Protein AF-A0A1C6JBN1-F1 (afdb_monomer)

pLDDT: mean 79.36, std 7.68, range [45.62, 91.12]

Secondary structure (DSSP, 8-state):
-HHHHHHHHHHHHHHHHHHHHHHHHHHHHHHHHHHHH-HHHHHHHHHHHHHHHHHHHHHHHHHHS-EEE-TTS-EEEPPHHHHHHHHHHHHHHHHHHHHHHHHHHHHHHHHHHHH--HHHHHHHHHHHHHHHHHHHHHHHH--S-HHHHHHHHHHHHHHHHHHHHHHHHH-

Foldseek 3Di:
DVVVVVVVVVVVVVVVVVVVVVVLVVLVVVLVVLCVPPPQNVVLVVVVVVVVVVVVVVLVVCLVWPFDQPP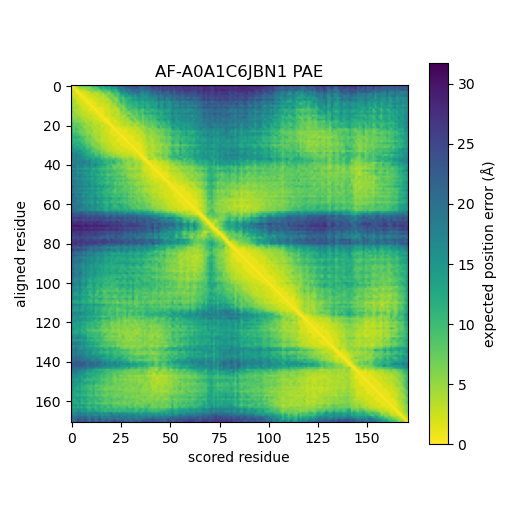VRDTHGDDPVVSVVVNVVSVVVVVVCVVVVVVVVVVVVVLLVVLPDPVLSVVLSVLSVCCSVCVVVVVVVDVDRSVVVSVVVSVVVSVVVSVVVVVVVVD

Structure (mmCIF, N/CA/C/O backbone):
data_AF-A0A1C6JBN1-F1
#
_entry.id   AF-A0A1C6JBN1-F1
#
loop_
_atom_site.group_PDB
_atom_site.id
_atom_site.type_symbol
_atom_site.label_atom_id
_atom_site.label_alt_id
_atom_site.label_comp_id
_atom_site.label_asym_id
_atom_site.label_entity_id
_atom_site.label_seq_id
_atom_site.pdbx_PDB_ins_code
_atom_site.Cartn_x
_atom_site.Cartn_y
_atom_site.Cartn_z
_atom_site.occupancy
_atom_site.B_iso_or_equiv
_atom_site.auth_seq_id
_atom_site.auth_comp_id
_atom_site.auth_asym_id
_atom_site.auth_atom_id
_atom_site.pdbx_PDB_model_num
ATOM 1 N N . MET A 1 1 ? -14.746 -12.380 49.592 1.00 61.66 1 MET A N 1
ATOM 2 C CA . MET A 1 1 ? -15.867 -11.915 48.734 1.00 61.66 1 MET A CA 1
ATOM 3 C C . MET A 1 1 ? -15.424 -10.971 47.615 1.00 61.66 1 MET A C 1
ATOM 5 O O . MET A 1 1 ? -15.837 -11.214 46.490 1.00 61.66 1 MET A O 1
ATOM 9 N N . LYS A 1 2 ? -14.566 -9.966 47.872 1.00 66.56 2 LYS A N 1
ATOM 10 C CA . LYS A 1 2 ? -14.036 -9.052 46.830 1.00 66.56 2 LYS A CA 1
ATOM 11 C C . LYS A 1 2 ? -13.378 -9.772 45.642 1.00 66.56 2 LYS A C 1
ATOM 13 O O . LYS A 1 2 ? -13.705 -9.488 44.502 1.00 66.56 2 LYS A O 1
ATOM 18 N N . GLU A 1 3 ? -12.579 -10.800 45.909 1.00 73.75 3 GLU A N 1
ATOM 19 C CA . GLU A 1 3 ? -11.842 -11.545 44.875 1.00 73.75 3 GLU A CA 1
ATOM 20 C C . GLU A 1 3 ? -12.744 -12.275 43.857 1.00 73.75 3 GLU A C 1
ATOM 22 O O . GLU A 1 3 ? -12.468 -12.278 42.658 1.00 73.75 3 GLU A O 1
ATOM 27 N N . LYS A 1 4 ? -13.883 -12.826 44.311 1.00 74.50 4 LYS A N 1
ATOM 28 C CA . LYS A 1 4 ? -14.885 -13.459 43.430 1.00 74.50 4 LYS A CA 1
ATOM 29 C C . LYS A 1 4 ? -15.648 -12.428 42.590 1.00 74.50 4 LYS A C 1
ATOM 31 O O . LYS A 1 4 ? -16.018 -12.723 41.456 1.00 74.50 4 LYS A O 1
ATOM 36 N N . ALA A 1 5 ? -15.884 -11.230 43.131 1.00 80.12 5 ALA A N 1
ATOM 37 C CA . ALA A 1 5 ? -16.508 -10.135 42.390 1.00 80.12 5 ALA A CA 1
ATOM 38 C C . ALA A 1 5 ? -15.560 -9.589 41.308 1.00 80.12 5 ALA A C 1
ATOM 40 O O . ALA A 1 5 ? -15.980 -9.421 40.166 1.00 80.12 5 ALA A O 1
ATOM 41 N N . ASP A 1 6 ? -14.273 -9.428 41.623 1.00 81.19 6 ASP A N 1
ATOM 42 C CA . ASP A 1 6 ? -13.256 -8.966 40.670 1.00 81.19 6 ASP A CA 1
ATOM 43 C C . ASP A 1 6 ? -13.011 -9.972 39.535 1.00 81.19 6 ASP A C 1
ATOM 45 O O . ASP A 1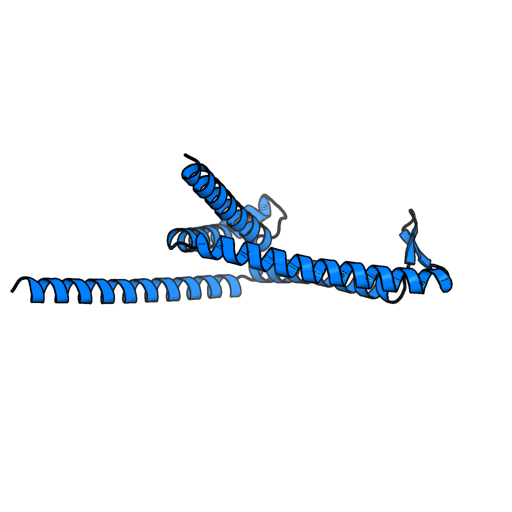 6 ? -12.872 -9.576 38.374 1.00 81.19 6 ASP A O 1
ATOM 49 N N . GLN A 1 7 ? -13.018 -11.278 39.828 1.00 84.44 7 GLN A N 1
ATOM 50 C CA . GLN A 1 7 ? -12.958 -12.321 38.795 1.00 84.44 7 GLN A CA 1
ATOM 51 C C . GLN A 1 7 ? -14.165 -12.267 37.852 1.00 84.44 7 GLN A C 1
ATOM 53 O O . GLN A 1 7 ? -13.995 -12.360 36.636 1.00 84.44 7 GLN A O 1
ATOM 58 N N . LYS A 1 8 ? -15.371 -12.052 38.391 1.00 83.75 8 LYS A N 1
ATOM 59 C CA . LYS A 1 8 ? -16.602 -11.952 37.596 1.00 83.75 8 LYS A CA 1
ATOM 60 C C . LYS A 1 8 ? -16.641 -10.677 36.747 1.00 83.75 8 LYS A C 1
ATOM 62 O O . LYS A 1 8 ? -17.087 -10.708 35.606 1.00 83.75 8 LYS A O 1
ATOM 67 N N . ILE A 1 9 ? -16.110 -9.563 37.257 1.00 86.06 9 ILE A N 1
ATOM 68 C CA . ILE A 1 9 ? -15.939 -8.328 36.476 1.00 86.06 9 ILE A CA 1
ATOM 69 C C . ILE A 1 9 ? -14.925 -8.543 35.344 1.00 86.06 9 ILE A C 1
ATOM 71 O O . ILE A 1 9 ? -15.162 -8.092 34.223 1.00 86.06 9 ILE A O 1
ATOM 75 N N . LYS A 1 10 ? -13.815 -9.254 35.592 1.00 85.50 10 LYS A N 1
ATOM 76 C CA . LYS A 1 10 ? -12.832 -9.591 34.546 1.00 85.50 10 LYS A CA 1
ATOM 77 C C . LYS A 1 10 ? -13.430 -10.475 33.450 1.00 85.50 10 LYS A C 1
ATOM 79 O O . LYS A 1 10 ? -13.224 -10.159 32.280 1.00 85.50 10 LYS A O 1
ATOM 84 N N . SER A 1 11 ? -14.186 -11.518 33.801 1.00 84.12 11 SER A N 1
ATOM 85 C CA . SER A 1 11 ? -14.819 -12.400 32.810 1.00 84.12 11 SER A CA 1
ATOM 86 C C . SER A 1 11 ? -15.865 -11.660 31.974 1.00 84.12 11 SER A C 1
ATOM 88 O O . SER A 1 11 ? -15.818 -11.732 30.750 1.00 84.12 11 SER A O 1
ATOM 90 N N . LEU A 1 12 ? -16.720 -10.842 32.600 1.00 84.88 12 LEU A N 1
ATOM 91 C CA . LEU A 1 12 ? -17.691 -10.000 31.888 1.00 84.88 12 LEU A CA 1
ATOM 92 C C . LEU A 1 12 ? -17.007 -8.991 30.956 1.00 84.88 12 LEU A C 1
ATOM 94 O O . LEU A 1 12 ? -17.449 -8.765 29.831 1.00 84.88 12 LEU A O 1
ATOM 98 N N . LYS A 1 13 ? -15.898 -8.383 31.392 1.00 84.00 13 LYS A N 1
ATOM 99 C CA . LYS A 1 13 ? -15.125 -7.446 30.564 1.00 84.00 13 LYS A CA 1
ATOM 100 C C . LYS A 1 13 ? -14.495 -8.146 29.357 1.00 84.00 13 LYS A C 1
ATOM 102 O O . LYS A 1 13 ? -14.364 -7.527 28.300 1.00 84.00 13 LYS A O 1
ATOM 107 N N . GLN A 1 14 ? -14.120 -9.415 29.505 1.00 84.81 14 GLN A N 1
ATOM 108 C CA . GLN A 1 14 ? -13.583 -10.232 28.426 1.00 84.81 14 GLN A CA 1
ATOM 109 C C . GLN A 1 14 ? -14.671 -10.660 27.435 1.00 84.81 14 GLN A C 1
ATOM 111 O O . GLN A 1 14 ? -14.503 -10.405 26.246 1.00 84.81 14 GLN A O 1
ATOM 116 N N . GLU A 1 15 ? -15.822 -11.146 27.907 1.00 83.56 15 GLU A N 1
ATOM 117 C CA . GLU A 1 15 ? -16.985 -11.446 27.054 1.00 83.56 15 GLU A CA 1
ATOM 118 C C . GLU A 1 15 ? -17.440 -10.217 26.257 1.00 83.56 15 GLU A C 1
ATOM 120 O O . GLU A 1 15 ? -17.664 -10.284 25.049 1.00 83.56 15 GLU A O 1
ATOM 125 N N . MET A 1 16 ? -17.521 -9.051 26.905 1.00 83.00 16 MET A N 1
ATOM 126 C CA . MET A 1 16 ? -17.877 -7.798 26.234 1.00 83.00 16 MET A CA 1
ATOM 127 C C . MET A 1 16 ? -16.841 -7.409 25.170 1.00 83.00 16 MET A C 1
ATOM 129 O O . MET A 1 16 ? -17.204 -6.906 24.102 1.00 83.00 16 MET A O 1
ATOM 133 N N . LYS A 1 17 ? -15.549 -7.654 25.425 1.00 82.25 17 LYS A N 1
ATOM 134 C CA . LYS A 1 17 ? -14.468 -7.399 24.463 1.00 82.25 17 LYS A CA 1
ATOM 135 C C . LYS A 1 17 ? -14.548 -8.351 23.269 1.00 82.25 17 LYS A C 1
ATOM 137 O O . LYS A 1 17 ? -14.410 -7.886 22.138 1.00 82.25 17 LYS A O 1
ATOM 142 N N . GLU A 1 18 ? -14.800 -9.633 23.508 1.00 81.44 18 GLU A N 1
ATOM 143 C CA . GLU A 1 18 ? -14.972 -10.656 22.472 1.00 81.44 18 GLU A CA 1
ATOM 144 C C . GLU A 1 18 ? -16.190 -10.354 21.600 1.00 81.44 18 GLU A C 1
ATOM 146 O O . GLU A 1 18 ? -16.060 -10.260 20.379 1.00 81.44 18 GLU A O 1
ATOM 151 N N . LYS A 1 19 ? -17.341 -10.055 22.215 1.00 81.88 19 LYS A N 1
ATOM 152 C CA . LYS A 1 19 ? -18.560 -9.658 21.500 1.00 81.88 19 LYS A CA 1
ATOM 153 C C . LYS A 1 19 ? -18.326 -8.403 20.659 1.00 81.88 19 LYS A C 1
ATOM 155 O O . LYS A 1 19 ? -18.691 -8.372 19.489 1.00 81.88 19 LYS A O 1
ATOM 160 N N . THR A 1 20 ? -17.660 -7.386 21.211 1.00 81.38 20 THR A N 1
ATOM 161 C CA . THR A 1 20 ? -17.310 -6.169 20.455 1.00 81.38 20 THR A CA 1
ATOM 162 C C . THR A 1 20 ? -16.400 -6.487 19.267 1.00 81.38 20 THR A C 1
ATOM 164 O O . THR A 1 20 ? -16.623 -5.970 18.177 1.00 81.38 20 THR A O 1
ATOM 167 N N . SER A 1 21 ? -15.390 -7.343 19.451 1.00 79.44 21 SER A N 1
ATOM 168 C CA . SER A 1 21 ? -14.481 -7.750 18.373 1.00 79.44 21 SER A CA 1
ATOM 169 C C . SER A 1 21 ? -15.212 -8.515 17.268 1.00 79.44 21 SER A C 1
ATOM 171 O O . SER A 1 21 ? -14.945 -8.282 16.091 1.00 79.44 21 SER A O 1
ATOM 173 N N . PHE A 1 22 ? -16.161 -9.380 17.634 1.00 84.12 22 PHE A N 1
ATOM 174 C CA . PHE A 1 22 ? -17.001 -10.107 16.685 1.00 84.12 22 PHE A CA 1
ATOM 175 C C . PHE A 1 22 ? -17.844 -9.154 15.829 1.00 84.12 22 PHE A C 1
ATOM 177 O O . PHE A 1 22 ? -17.810 -9.237 14.604 1.00 84.12 22 PHE A O 1
ATOM 184 N N . TRP A 1 23 ? -18.527 -8.188 16.452 1.00 85.25 23 TRP A N 1
ATOM 185 C CA . TRP A 1 23 ? -19.306 -7.180 15.721 1.00 85.25 23 TRP A CA 1
ATOM 186 C C . TRP A 1 23 ? -18.435 -6.297 14.826 1.00 85.25 23 TRP A C 1
ATOM 188 O O . TRP A 1 23 ? -18.829 -5.997 13.703 1.00 85.25 23 TRP A O 1
ATOM 198 N N . GLN A 1 24 ? -17.233 -5.921 15.277 1.00 82.06 24 GLN A N 1
ATOM 199 C CA . GLN A 1 24 ? -16.281 -5.192 14.433 1.00 82.06 24 GLN A CA 1
ATOM 200 C C . GLN A 1 24 ? -15.858 -6.012 13.207 1.00 82.06 24 GLN A C 1
ATOM 202 O O . GLN A 1 24 ? -15.755 -5.465 12.113 1.00 82.06 24 GLN A O 1
ATOM 207 N N . MET A 1 25 ? -15.632 -7.317 13.370 1.00 82.88 25 MET A N 1
ATOM 208 C CA . MET A 1 25 ? -15.262 -8.198 12.264 1.00 82.88 25 MET A CA 1
ATOM 209 C C . MET A 1 25 ? -16.418 -8.390 11.278 1.00 82.88 25 MET A C 1
ATOM 211 O O . MET A 1 25 ? -16.216 -8.248 10.075 1.00 82.88 25 MET A O 1
ATOM 215 N N . ALA A 1 26 ? -17.633 -8.621 11.780 1.00 86.50 26 ALA A N 1
ATOM 216 C CA . ALA A 1 26 ? -18.838 -8.691 10.957 1.00 86.50 26 ALA A CA 1
ATOM 217 C C . ALA A 1 26 ? -19.062 -7.394 10.160 1.00 86.50 26 ALA A C 1
ATOM 219 O O . ALA A 1 26 ? -19.406 -7.445 8.981 1.00 86.50 26 ALA A O 1
ATOM 220 N N . TYR A 1 27 ? -18.796 -6.237 10.773 1.00 84.62 27 TYR A N 1
ATOM 221 C CA . TYR A 1 27 ? -18.907 -4.939 10.113 1.00 84.62 27 TYR A CA 1
ATOM 222 C C . TYR A 1 27 ? -17.901 -4.760 8.969 1.00 84.62 27 TYR A C 1
ATOM 224 O O . TYR A 1 27 ? -18.275 -4.345 7.875 1.00 84.62 27 TYR A O 1
ATOM 232 N N . 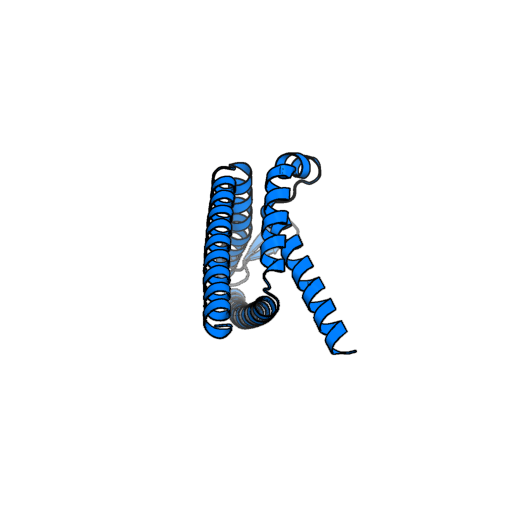ILE A 1 28 ? -16.635 -5.132 9.185 1.00 81.44 28 ILE A N 1
ATOM 233 C CA . ILE A 1 28 ? -15.615 -5.100 8.125 1.00 81.44 28 ILE A CA 1
ATOM 234 C C . ILE A 1 28 ? -16.016 -6.020 6.968 1.00 81.44 28 ILE A C 1
ATOM 236 O O . ILE A 1 28 ? -15.910 -5.625 5.810 1.00 81.44 28 ILE A O 1
ATOM 240 N N . ILE A 1 29 ? -16.510 -7.225 7.267 1.00 85.06 29 ILE A N 1
ATOM 241 C CA . ILE A 1 29 ? -16.986 -8.164 6.243 1.00 85.06 29 ILE A CA 1
ATOM 242 C C . ILE A 1 29 ? -18.121 -7.535 5.427 1.00 85.06 29 ILE A C 1
ATOM 244 O O . ILE A 1 29 ? -18.094 -7.595 4.200 1.00 85.06 29 ILE A O 1
ATOM 248 N N . PHE A 1 30 ? -19.083 -6.888 6.088 1.00 86.12 30 PHE A N 1
ATOM 249 C CA . PHE A 1 30 ? -20.184 -6.199 5.417 1.00 86.12 30 PHE A CA 1
ATOM 250 C C . PHE A 1 30 ? -19.689 -5.090 4.475 1.00 86.12 30 PHE A C 1
ATOM 252 O O . PHE A 1 30 ? -20.086 -5.058 3.313 1.00 86.12 30 PHE A O 1
ATOM 259 N N . LEU A 1 31 ? -18.752 -4.249 4.924 1.00 80.81 31 LEU A N 1
ATOM 260 C CA . LEU A 1 31 ? -18.143 -3.209 4.085 1.00 80.81 31 LEU A CA 1
ATOM 261 C C . LEU A 1 31 ? -17.420 -3.780 2.861 1.00 80.81 31 LEU A C 1
ATOM 263 O O . LEU A 1 31 ? -17.528 -3.234 1.764 1.00 80.81 31 LEU A O 1
ATOM 267 N N . VAL A 1 32 ? -16.706 -4.896 3.024 1.00 79.31 32 VAL A N 1
ATOM 268 C CA . VAL A 1 32 ? -16.050 -5.580 1.900 1.00 79.31 32 VAL A CA 1
ATOM 269 C C . VAL A 1 32 ? -17.088 -6.097 0.899 1.00 79.31 32 VAL A C 1
ATOM 271 O O . VAL A 1 32 ? -16.890 -5.954 -0.306 1.00 79.31 32 VAL A O 1
ATOM 274 N N . PHE A 1 33 ? -18.218 -6.639 1.362 1.00 82.12 33 PHE A N 1
ATOM 275 C CA . PHE A 1 33 ? -19.319 -7.026 0.475 1.00 82.12 33 PHE A CA 1
ATOM 276 C C . PHE A 1 33 ? -19.923 -5.830 -0.271 1.00 82.12 33 PHE A C 1
ATOM 278 O O . PHE A 1 33 ? -20.207 -5.952 -1.462 1.00 82.12 33 PHE A O 1
ATOM 285 N N . GLU A 1 34 ? -20.085 -4.682 0.391 1.00 80.50 34 GLU A N 1
ATOM 286 C CA . GLU A 1 34 ? -20.562 -3.435 -0.224 1.00 80.50 34 GLU A CA 1
ATOM 287 C C . GLU A 1 34 ? -19.618 -2.983 -1.354 1.00 80.50 34 GLU A C 1
ATOM 289 O O . GLU A 1 34 ? -20.051 -2.695 -2.472 1.00 80.50 34 GLU A O 1
ATOM 294 N N . MET A 1 35 ? -18.304 -3.018 -1.100 1.00 73.38 35 MET A N 1
ATOM 295 C CA . MET A 1 35 ? -17.284 -2.709 -2.106 1.00 73.38 35 MET A CA 1
ATOM 296 C C . MET A 1 35 ? -17.316 -3.678 -3.285 1.00 73.38 35 MET A C 1
ATOM 298 O O . MET A 1 35 ? -17.221 -3.243 -4.431 1.00 73.38 35 MET A O 1
ATOM 302 N N . ILE A 1 36 ? -17.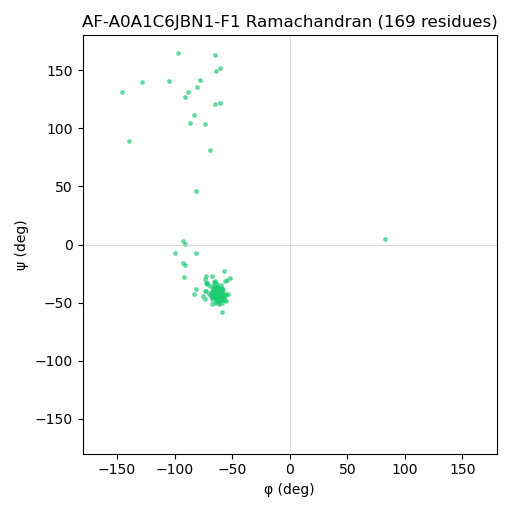454 -4.982 -3.019 1.00 75.06 36 ILE A N 1
ATOM 303 C CA . ILE A 1 36 ? -17.551 -5.997 -4.071 1.00 75.06 36 ILE A CA 1
ATOM 304 C C . ILE A 1 36 ? -18.832 -5.803 -4.875 1.00 75.06 36 ILE A C 1
ATOM 306 O O . ILE A 1 36 ? -18.807 -6.021 -6.074 1.00 75.06 36 ILE A O 1
ATOM 310 N N . LYS A 1 37 ? -19.950 -5.371 -4.290 1.00 76.38 37 LYS A N 1
ATOM 311 C CA . LYS A 1 37 ? -21.171 -5.092 -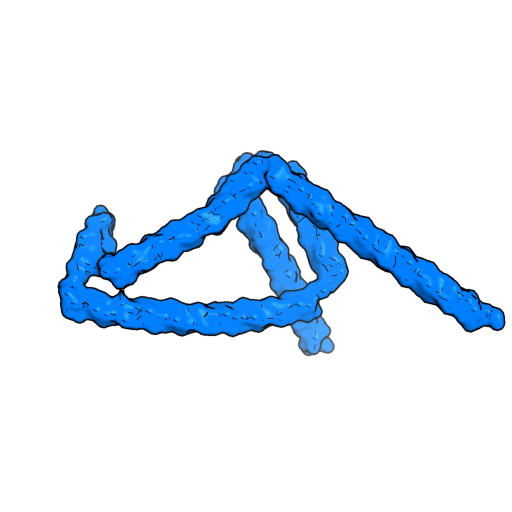5.064 1.00 76.38 37 LYS A CA 1
ATOM 312 C C . LYS A 1 37 ? -21.071 -3.826 -5.911 1.00 76.38 37 LYS A C 1
ATOM 314 O O . LYS A 1 37 ? -21.734 -3.740 -6.942 1.00 76.38 37 LYS A O 1
ATOM 319 N N . SER A 1 38 ? -20.253 -2.855 -5.511 1.00 76.56 38 SER A N 1
ATOM 320 C CA . SER A 1 38 ? -20.093 -1.613 -6.261 1.00 76.56 38 SER A CA 1
ATOM 321 C C . SER A 1 38 ? -19.286 -1.829 -7.544 1.00 76.56 38 SER A C 1
ATOM 323 O O . SER A 1 38 ? -18.056 -1.898 -7.536 1.00 76.56 38 SER A O 1
ATOM 325 N N . THR A 1 39 ? -19.978 -1.860 -8.684 1.00 74.94 39 THR A N 1
ATOM 326 C CA . THR A 1 39 ? -19.369 -1.939 -10.025 1.00 74.94 39 THR A CA 1
ATOM 327 C C . THR A 1 39 ? -18.346 -0.822 -10.264 1.00 74.94 39 THR A C 1
ATOM 329 O O . THR A 1 39 ? -17.366 -0.999 -10.987 1.00 74.94 39 THR A O 1
ATOM 332 N N . VAL A 1 40 ? -18.552 0.338 -9.637 1.00 71.12 40 VAL A N 1
ATOM 333 C CA . VAL A 1 40 ? -17.657 1.496 -9.730 1.00 71.12 40 VAL A CA 1
ATOM 334 C C . VAL A 1 40 ? -16.320 1.206 -9.053 1.00 71.12 40 VAL A C 1
ATOM 336 O O . VAL A 1 40 ? -15.273 1.364 -9.679 1.00 71.12 40 VAL A O 1
ATOM 339 N N . VAL A 1 41 ? -16.354 0.722 -7.808 1.00 71.44 41 VAL A N 1
ATOM 340 C CA . VAL A 1 41 ? -15.147 0.373 -7.045 1.00 71.44 41 VAL A CA 1
ATOM 341 C C . VAL A 1 41 ? -14.416 -0.800 -7.697 1.00 71.44 41 VAL A C 1
ATOM 343 O O . VAL A 1 41 ? -13.191 -0.777 -7.776 1.00 71.44 41 VAL A O 1
ATOM 346 N N . GLN A 1 42 ? -15.140 -1.785 -8.240 1.00 75.62 42 GLN A N 1
ATOM 347 C CA . GLN A 1 42 ? -14.529 -2.877 -9.005 1.00 75.62 42 GLN A CA 1
ATOM 348 C C . GLN A 1 42 ? -13.741 -2.371 -10.220 1.00 75.62 42 GLN A C 1
ATOM 350 O O . GLN A 1 42 ? -12.585 -2.749 -10.407 1.00 75.62 42 GLN A O 1
ATOM 355 N N . ASN A 1 43 ? -14.350 -1.516 -11.048 1.00 81.69 43 ASN A N 1
ATOM 356 C CA . ASN A 1 43 ? -13.708 -0.988 -12.253 1.00 81.69 43 ASN A CA 1
ATOM 357 C C . ASN A 1 43 ? -12.447 -0.185 -11.916 1.00 81.69 43 ASN A C 1
ATOM 359 O O . ASN A 1 43 ? -11.417 -0.343 -12.575 1.00 81.69 43 ASN A O 1
ATOM 363 N N . ASP A 1 44 ? -12.511 0.624 -10.861 1.00 80.38 44 ASP A N 1
ATOM 364 C CA . ASP A 1 44 ? -11.387 1.397 -10.340 1.00 80.38 44 ASP A CA 1
ATOM 365 C C . ASP A 1 44 ? -10.272 0.481 -9.798 1.00 80.38 44 ASP A C 1
ATOM 367 O O . ASP A 1 44 ? -9.094 0.675 -10.109 1.00 80.38 44 ASP A O 1
ATOM 371 N N . LEU A 1 45 ? -10.617 -0.579 -9.067 1.00 78.38 45 LEU A N 1
ATOM 372 C CA . LEU A 1 45 ? -9.652 -1.555 -8.555 1.00 78.38 45 LEU A CA 1
ATOM 373 C C . LEU A 1 45 ? -8.957 -2.316 -9.696 1.00 78.38 45 LEU A C 1
ATOM 375 O O . LEU A 1 45 ? -7.733 -2.457 -9.714 1.00 78.38 45 LEU A O 1
ATOM 379 N N . ILE A 1 46 ? -9.725 -2.729 -10.705 1.00 82.75 46 ILE A N 1
ATOM 380 C CA . ILE A 1 46 ? -9.204 -3.376 -11.911 1.00 82.75 46 ILE A CA 1
ATOM 381 C C . ILE A 1 46 ? -8.286 -2.420 -12.679 1.00 82.75 46 ILE A C 1
ATOM 383 O O . ILE A 1 46 ? -7.220 -2.834 -13.133 1.00 82.75 46 ILE A O 1
ATOM 387 N N . ALA A 1 47 ? -8.657 -1.146 -12.824 1.00 82.69 47 ALA A N 1
ATOM 388 C CA . ALA A 1 47 ? -7.806 -0.146 -13.462 1.00 82.69 47 ALA A CA 1
ATOM 389 C C . ALA A 1 47 ? -6.492 0.050 -12.689 1.00 82.69 47 ALA A C 1
ATOM 391 O O . ALA A 1 47 ? -5.424 0.088 -13.302 1.00 82.69 47 ALA A O 1
ATOM 392 N N . CYS A 1 48 ? -6.557 0.087 -11.354 1.00 81.81 48 CYS A N 1
ATOM 393 C CA . CYS A 1 48 ? -5.389 0.215 -10.482 1.00 81.81 48 CYS A CA 1
ATOM 394 C C . CYS A 1 48 ? -4.383 -0.929 -10.673 1.00 81.81 48 CYS A C 1
ATOM 396 O O . CYS A 1 48 ? -3.182 -0.696 -10.593 1.00 81.81 48 CYS A O 1
ATOM 398 N N . ILE A 1 49 ? -4.851 -2.149 -10.949 1.00 82.81 49 ILE A N 1
ATOM 399 C CA . ILE A 1 49 ? -3.988 -3.314 -11.204 1.00 82.81 49 ILE A CA 1
ATOM 400 C C . ILE A 1 49 ? -3.518 -3.339 -12.666 1.00 82.81 49 ILE A C 1
ATOM 402 O O . ILE A 1 49 ? -2.349 -3.593 -12.952 1.00 82.81 49 ILE A O 1
ATOM 406 N N . LYS A 1 50 ? -4.410 -3.044 -13.618 1.00 84.06 50 LYS A N 1
ATOM 407 C CA . LYS A 1 50 ? -4.103 -3.097 -15.056 1.00 84.06 50 LYS A CA 1
ATOM 408 C C . LYS A 1 50 ? -3.004 -2.122 -15.468 1.00 84.06 5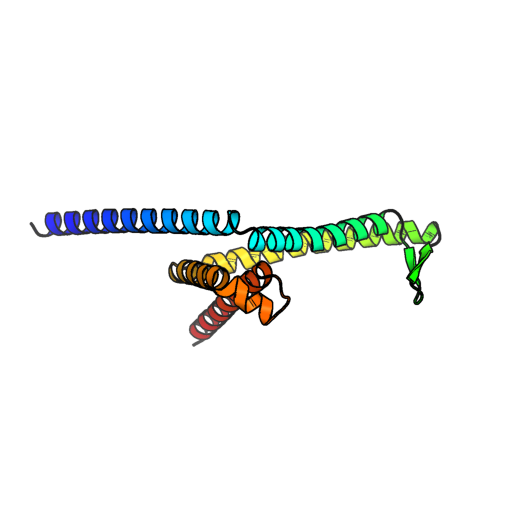0 LYS A C 1
ATOM 410 O O . LYS A 1 50 ? -2.206 -2.460 -16.340 1.00 84.06 50 LYS A O 1
ATOM 415 N N . VAL A 1 51 ? -2.972 -0.921 -14.888 1.00 81.56 51 VAL A N 1
ATOM 416 C CA . VAL A 1 51 ? -1.976 0.110 -15.224 1.00 81.56 51 VAL A CA 1
ATOM 417 C C . VAL A 1 51 ? -0.537 -0.381 -14.981 1.00 81.56 51 VAL A C 1
ATOM 419 O O . VAL A 1 51 ? 0.217 -0.438 -15.954 1.00 81.56 51 VAL A O 1
ATOM 422 N N . PRO A 1 52 ? -0.139 -0.800 -13.764 1.00 82.06 52 PRO A N 1
ATOM 423 C CA . PRO A 1 52 ? 1.209 -1.305 -13.514 1.00 82.06 52 PRO A CA 1
ATOM 424 C C . PRO A 1 52 ? 1.519 -2.588 -14.295 1.00 82.06 52 PRO A C 1
ATOM 426 O O . PRO A 1 52 ? 2.624 -2.716 -14.816 1.00 82.06 52 PRO A O 1
ATOM 429 N N . VAL A 1 53 ? 0.549 -3.494 -14.480 1.00 84.50 53 VAL A N 1
ATOM 430 C CA . VAL A 1 53 ? 0.744 -4.698 -15.313 1.00 84.50 53 VAL A CA 1
ATOM 431 C C . VAL A 1 53 ? 1.080 -4.330 -16.760 1.00 84.50 53 VAL A C 1
ATOM 433 O O . VAL A 1 53 ? 1.996 -4.901 -17.344 1.00 84.50 53 VAL A O 1
ATOM 436 N N . ARG A 1 54 ? 0.402 -3.335 -17.345 1.00 84.19 54 ARG A N 1
ATOM 437 C CA . ARG A 1 54 ? 0.699 -2.870 -18.709 1.00 84.19 54 ARG A CA 1
ATOM 438 C C . ARG A 1 54 ? 2.109 -2.291 -18.820 1.00 84.19 54 ARG A C 1
ATOM 440 O O . ARG A 1 54 ? 2.788 -2.536 -19.815 1.00 84.19 54 ARG A O 1
ATOM 447 N N . VAL A 1 55 ? 2.537 -1.521 -17.819 1.00 83.94 55 VAL A N 1
ATOM 448 C CA . VAL A 1 55 ? 3.901 -0.971 -17.760 1.00 83.94 55 VAL A CA 1
ATOM 449 C C . VAL A 1 55 ? 4.923 -2.103 -17.676 1.00 83.94 55 VAL A C 1
ATOM 451 O O . VAL A 1 55 ? 5.903 -2.087 -18.415 1.00 83.94 55 VAL A O 1
ATOM 454 N N . TRP A 1 56 ? 4.653 -3.120 -16.855 1.00 83.00 56 TRP A N 1
ATOM 455 C CA . TRP A 1 56 ? 5.499 -4.303 -16.743 1.00 83.00 56 TRP A CA 1
ATOM 456 C C . TRP A 1 56 ? 5.601 -5.078 -18.061 1.00 83.00 56 TRP A C 1
ATOM 458 O O . TRP A 1 56 ? 6.703 -5.377 -18.508 1.00 83.00 56 TRP A O 1
ATOM 468 N N . CYS A 1 57 ? 4.482 -5.344 -18.740 1.00 83.06 57 CYS A N 1
ATOM 469 C CA . CYS A 1 57 ? 4.497 -6.009 -20.046 1.00 83.06 57 CYS A CA 1
ATOM 470 C C . CYS A 1 57 ? 5.321 -5.225 -21.076 1.00 83.06 57 CYS A C 1
ATOM 472 O O . CYS A 1 57 ? 6.138 -5.814 -21.778 1.00 83.06 57 CYS A O 1
ATOM 474 N N . ARG A 1 58 ? 5.174 -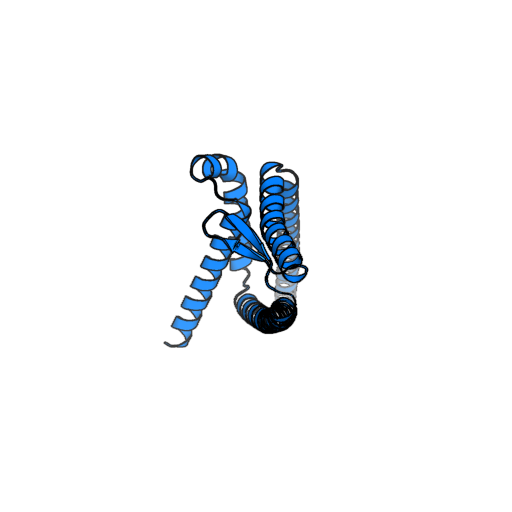3.894 -21.119 1.00 83.38 58 ARG A N 1
ATOM 475 C CA . ARG A 1 58 ? 5.974 -3.033 -22.004 1.00 83.38 58 ARG A CA 1
ATOM 476 C C . ARG A 1 58 ? 7.465 -3.085 -21.661 1.00 83.38 58 ARG A C 1
ATOM 478 O O . ARG A 1 58 ? 8.297 -3.078 -22.562 1.00 83.38 58 ARG A O 1
ATOM 485 N N . TYR A 1 59 ? 7.799 -3.144 -20.374 1.00 81.75 59 TYR A N 1
ATOM 486 C CA . TYR A 1 59 ? 9.176 -3.309 -19.923 1.00 81.75 59 TYR A CA 1
ATOM 487 C C . TYR A 1 59 ? 9.756 -4.658 -20.371 1.00 81.75 59 TYR A C 1
ATOM 489 O O . TYR A 1 59 ? 10.840 -4.695 -20.944 1.00 81.75 59 TYR A O 1
ATOM 497 N N . VAL A 1 60 ? 9.017 -5.758 -20.192 1.00 82.25 60 VAL A N 1
ATOM 498 C CA . VAL A 1 60 ? 9.436 -7.096 -20.643 1.00 82.25 60 VAL A CA 1
ATOM 499 C C . VAL A 1 60 ? 9.635 -7.135 -22.162 1.00 82.25 60 VAL A C 1
ATOM 501 O O . VAL A 1 60 ? 10.647 -7.656 -22.628 1.00 82.25 60 VAL A O 1
ATOM 504 N N . GLU A 1 61 ? 8.726 -6.541 -22.941 1.00 83.25 61 GLU A N 1
ATOM 505 C CA . GLU A 1 61 ? 8.887 -6.408 -24.396 1.00 83.25 61 GLU A CA 1
ATOM 506 C C . GLU A 1 61 ? 10.168 -5.648 -24.768 1.00 83.25 61 GLU A C 1
ATOM 508 O O . GLU A 1 61 ? 10.901 -6.078 -25.661 1.00 83.25 61 GLU A O 1
ATOM 513 N N . TRP A 1 62 ? 10.470 -4.557 -24.057 1.00 83.25 62 TRP A N 1
ATOM 514 C CA . TRP A 1 62 ? 11.701 -3.791 -24.254 1.00 83.25 62 TRP A CA 1
ATOM 515 C C . TRP A 1 62 ? 12.956 -4.597 -23.888 1.00 83.25 62 TRP A C 1
ATOM 517 O O . TRP A 1 62 ? 13.947 -4.542 -24.608 1.00 83.25 62 TRP A O 1
ATOM 527 N N . VAL A 1 63 ? 12.920 -5.416 -22.831 1.00 81.44 63 VAL A N 1
ATOM 528 C CA . VAL A 1 63 ? 14.042 -6.308 -22.484 1.00 81.44 63 VAL A CA 1
ATOM 529 C C . VAL A 1 63 ? 14.273 -7.358 -23.580 1.00 81.44 63 VAL A C 1
ATOM 531 O O . VAL A 1 63 ? 15.416 -7.636 -23.937 1.00 81.44 63 VAL A O 1
ATOM 534 N N . ILE A 1 64 ? 13.214 -7.929 -24.165 1.00 79.56 64 ILE A N 1
ATOM 535 C CA . ILE A 1 64 ? 13.341 -8.917 -25.253 1.00 79.56 64 ILE A CA 1
ATOM 536 C C . ILE A 1 64 ? 13.910 -8.274 -26.520 1.00 79.56 64 ILE A C 1
ATOM 538 O O . ILE A 1 64 ? 14.713 -8.895 -27.220 1.00 79.56 64 ILE A O 1
ATOM 542 N N . ARG A 1 65 ? 13.506 -7.040 -26.832 1.00 75.94 65 ARG A N 1
ATOM 543 C CA . ARG A 1 65 ? 13.978 -6.310 -28.008 1.00 75.94 65 ARG A CA 1
ATOM 544 C C . ARG A 1 65 ? 14.219 -4.841 -27.643 1.00 75.94 65 ARG A C 1
ATOM 546 O O . ARG A 1 65 ? 13.299 -4.035 -27.797 1.00 75.94 65 ARG A O 1
ATOM 553 N N . PRO A 1 66 ? 15.435 -4.490 -27.183 1.00 74.12 66 PRO A N 1
ATOM 554 C CA . PRO A 1 66 ? 15.730 -3.122 -26.797 1.00 74.12 66 PRO A CA 1
ATOM 555 C C . PRO A 1 66 ? 15.639 -2.239 -28.035 1.00 74.12 66 PRO A C 1
ATOM 557 O O . PRO A 1 66 ? 16.310 -2.461 -29.045 1.00 74.12 66 PRO A O 1
ATOM 560 N N . SER A 1 67 ? 14.746 -1.264 -27.951 1.00 70.12 67 SER A N 1
ATOM 561 C CA . SER A 1 67 ? 14.529 -0.245 -28.968 1.00 70.12 67 SER A CA 1
ATOM 562 C C . SER A 1 67 ? 14.576 1.119 -28.303 1.00 70.12 67 SER A C 1
ATOM 564 O O . SER A 1 67 ? 14.019 1.288 -27.213 1.00 70.12 67 SER A O 1
ATOM 566 N N . GLU A 1 68 ? 15.190 2.085 -28.965 1.00 65.12 68 GLU A N 1
ATOM 567 C CA . GLU A 1 68 ? 15.034 3.494 -28.644 1.00 65.12 68 GLU A CA 1
ATOM 568 C C . GLU A 1 68 ? 13.730 4.002 -29.262 1.00 65.12 68 GLU A C 1
ATOM 570 O O . GLU A 1 68 ? 13.371 3.670 -30.393 1.00 65.12 68 GLU A O 1
ATOM 575 N N . LEU A 1 69 ? 12.972 4.763 -28.475 1.00 65.00 69 LEU A N 1
ATOM 576 C CA . LEU A 1 69 ? 11.880 5.570 -29.003 1.00 65.00 69 LEU A CA 1
ATOM 577 C C . LEU A 1 69 ? 12.516 6.860 -29.510 1.00 65.00 69 LEU A C 1
ATOM 579 O O . LEU A 1 69 ? 13.000 7.653 -28.702 1.00 65.00 69 LEU A O 1
ATOM 583 N N . ASN A 1 70 ? 12.524 7.061 -30.827 1.00 55.28 70 ASN A N 1
ATOM 584 C CA . ASN A 1 70 ? 12.962 8.327 -31.400 1.00 55.28 70 ASN A CA 1
ATOM 585 C C . ASN A 1 70 ? 11.982 9.448 -30.976 1.00 55.28 70 ASN A C 1
ATOM 587 O O . ASN A 1 70 ? 10.850 9.186 -30.561 1.00 55.28 70 ASN A O 1
ATOM 591 N N . ILE A 1 71 ? 12.388 10.711 -31.100 1.00 53.94 71 ILE A N 1
ATOM 592 C CA . ILE A 1 71 ? 11.612 11.913 -30.735 1.00 53.94 71 ILE A CA 1
ATOM 593 C C . ILE A 1 71 ? 10.259 11.958 -31.485 1.00 53.94 71 ILE A C 1
ATOM 595 O O . ILE A 1 71 ? 9.292 12.552 -31.014 1.00 53.94 71 ILE A O 1
ATOM 599 N N . TRP A 1 72 ? 10.176 11.262 -32.625 1.00 55.16 72 TRP A N 1
ATOM 600 C CA . TRP A 1 72 ? 8.989 11.096 -33.472 1.00 55.16 72 TRP A CA 1
ATOM 601 C C . TRP A 1 72 ? 8.130 9.860 -33.138 1.00 55.16 72 TRP A C 1
ATOM 603 O O . TRP A 1 72 ? 7.107 9.626 -33.774 1.00 55.16 72 TRP A O 1
ATOM 613 N N . GLY A 1 73 ? 8.512 9.067 -32.131 1.00 63.72 73 GLY A N 1
ATOM 614 C CA . GLY A 1 73 ? 7.776 7.879 -31.685 1.00 63.72 73 GLY A CA 1
ATOM 615 C C . GLY A 1 73 ? 8.045 6.600 -32.486 1.00 63.72 73 GLY A C 1
ATOM 616 O O . GLY A 1 73 ? 7.422 5.573 -32.212 1.00 63.72 73 GLY A O 1
ATOM 617 N N . GLU A 1 74 ? 8.972 6.630 -33.444 1.00 65.62 74 GLU A N 1
ATOM 618 C CA . GLU A 1 74 ? 9.402 5.447 -34.194 1.00 65.62 74 GLU A CA 1
ATOM 619 C C . GLU A 1 74 ? 10.376 4.590 -33.368 1.00 65.62 74 GLU A C 1
ATOM 621 O O . GLU A 1 74 ? 11.191 5.112 -32.604 1.00 65.62 74 GLU A O 1
ATOM 626 N N . LYS A 1 75 ? 10.254 3.258 -33.478 1.00 69.81 75 LYS A N 1
ATOM 627 C CA . LYS A 1 75 ? 11.119 2.303 -32.768 1.00 69.81 75 LYS A CA 1
ATOM 628 C C . LYS A 1 75 ? 12.380 2.051 -33.588 1.00 69.81 75 LYS A C 1
ATOM 630 O O . LYS A 1 75 ? 12.336 1.279 -34.544 1.00 69.81 75 LYS A O 1
ATOM 635 N N . GLU A 1 76 ? 13.498 2.631 -33.175 1.00 66.38 76 GLU A N 1
ATOM 636 C CA . GLU A 1 76 ? 14.812 2.288 -33.718 1.00 66.38 76 GLU A CA 1
ATOM 637 C C . GLU A 1 76 ? 15.432 1.171 -32.874 1.00 66.38 76 GLU A C 1
ATOM 639 O O . GLU A 1 76 ? 15.472 1.230 -31.645 1.00 66.38 76 GLU A O 1
ATOM 644 N N . TYR A 1 77 ? 15.857 0.089 -33.523 1.00 66.88 77 TYR A N 1
ATOM 645 C CA . TYR A 1 77 ? 16.441 -1.060 -32.836 1.00 66.88 77 TYR A CA 1
ATOM 646 C C . TYR A 1 77 ? 17.947 -0.870 -32.682 1.00 66.88 77 TYR A C 1
ATOM 648 O O . TYR A 1 77 ? 18.640 -0.586 -33.658 1.00 66.88 77 TYR A O 1
ATOM 656 N N . PHE A 1 78 ? 18.461 -1.084 -31.471 1.00 65.19 78 PHE A N 1
ATOM 657 C CA . PHE A 1 78 ? 19.902 -1.062 -31.235 1.00 65.19 78 PHE A CA 1
ATOM 658 C C . PHE A 1 78 ? 20.603 -2.189 -31.998 1.00 65.19 78 PHE A C 1
ATOM 660 O O . PHE A 1 78 ? 20.046 -3.278 -32.175 1.00 65.19 78 PHE A O 1
ATOM 667 N N . SER A 1 79 ? 21.854 -1.956 -32.404 1.00 70.31 79 SER A N 1
ATOM 668 C CA . SER A 1 79 ? 22.673 -2.996 -33.025 1.00 70.31 79 SER A CA 1
ATOM 669 C C . SER A 1 79 ? 22.876 -4.188 -32.081 1.00 70.31 79 SER A C 1
ATOM 671 O O . SER A 1 79 ? 22.845 -4.075 -30.849 1.00 70.31 79 SER A O 1
ATOM 673 N N . THR A 1 80 ? 23.077 -5.366 -32.672 1.00 68.44 80 THR A N 1
ATOM 674 C CA . THR A 1 80 ? 23.117 -6.661 -31.973 1.00 68.44 80 THR A CA 1
ATOM 675 C C . THR A 1 80 ? 24.160 -6.701 -30.844 1.00 68.44 80 THR A C 1
ATOM 677 O O . THR A 1 80 ? 23.932 -7.339 -29.816 1.00 68.44 80 THR A O 1
ATOM 680 N N . GLU A 1 81 ? 25.266 -5.966 -30.995 1.00 74.69 81 GLU A N 1
ATOM 681 C CA . GLU A 1 81 ? 26.362 -5.869 -30.019 1.00 74.69 81 GLU A CA 1
ATOM 682 C C . GLU A 1 81 ? 26.021 -5.028 -28.783 1.00 74.69 81 GLU A C 1
ATOM 684 O O . GLU A 1 81 ? 26.508 -5.309 -27.694 1.00 74.69 81 GLU A O 1
ATOM 689 N N . TRP A 1 82 ? 25.152 -4.027 -28.906 1.00 75.12 82 TRP A N 1
ATOM 690 C CA . TRP A 1 82 ? 24.737 -3.196 -27.769 1.00 75.12 82 TRP A CA 1
ATOM 691 C C . TRP A 1 82 ? 23.486 -3.750 -27.087 1.00 75.12 82 TRP A C 1
ATOM 693 O O . TRP A 1 82 ? 23.315 -3.617 -25.872 1.00 75.12 82 TRP A O 1
ATOM 703 N N . SER A 1 83 ? 22.644 -4.464 -27.843 1.00 78.44 83 SER A N 1
ATOM 704 C CA . SER A 1 83 ? 21.426 -5.086 -27.325 1.00 78.44 83 SER A CA 1
ATOM 705 C C . SER A 1 83 ? 21.690 -6.078 -26.188 1.00 78.44 83 SER A C 1
ATOM 707 O O . SER A 1 83 ? 20.857 -6.161 -25.287 1.00 78.44 83 SER A O 1
ATOM 709 N N . TRP A 1 84 ? 22.771 -6.866 -26.216 1.00 80.94 84 TRP A N 1
ATOM 710 C CA . TRP A 1 84 ? 23.025 -7.851 -25.152 1.00 80.94 84 TRP A CA 1
ATOM 711 C C . TRP A 1 84 ? 23.480 -7.172 -23.851 1.00 80.94 84 TRP A C 1
ATOM 713 O O . TRP A 1 84 ? 22.994 -7.527 -22.777 1.00 80.94 84 TRP A O 1
ATOM 723 N N . CYS A 1 85 ? 24.332 -6.146 -23.951 1.00 83.88 85 CYS A N 1
ATOM 724 C CA . CYS A 1 85 ? 24.827 -5.379 -22.807 1.00 83.88 85 CYS A CA 1
ATOM 725 C C . CYS A 1 85 ? 23.678 -4.650 -22.085 1.00 83.88 85 CYS A C 1
ATOM 727 O O . CYS A 1 85 ? 23.544 -4.745 -20.863 1.00 83.88 85 CYS A O 1
ATOM 729 N N . LEU A 1 86 ? 22.771 -4.020 -22.844 1.00 82.94 86 LEU A N 1
ATOM 730 C CA . LEU A 1 86 ? 21.580 -3.356 -22.300 1.00 82.94 86 LEU A CA 1
ATOM 731 C C . LEU A 1 86 ? 20.659 -4.318 -21.536 1.00 82.94 86 LEU A C 1
ATOM 733 O O . LEU A 1 86 ? 20.164 -3.968 -20.466 1.00 82.94 86 LEU A O 1
ATOM 737 N N . ARG A 1 87 ? 20.459 -5.545 -22.036 1.00 85.06 87 ARG A N 1
ATOM 738 C CA . ARG A 1 87 ? 19.644 -6.566 -21.350 1.00 85.06 87 ARG A CA 1
ATOM 739 C C . ARG A 1 87 ? 20.240 -6.967 -20.008 1.00 85.06 87 ARG A C 1
ATOM 741 O O . ARG A 1 87 ? 19.514 -7.042 -19.021 1.00 85.06 87 ARG A O 1
ATOM 748 N N . VAL A 1 88 ? 21.551 -7.207 -19.969 1.00 86.50 88 VAL A N 1
ATOM 749 C CA . VAL A 1 88 ? 22.253 -7.593 -18.737 1.00 86.50 88 VAL A CA 1
ATOM 750 C C . VAL A 1 88 ? 22.171 -6.469 -17.704 1.00 86.50 88 VAL A C 1
ATOM 752 O O . VAL A 1 88 ? 21.790 -6.725 -16.562 1.00 86.50 88 VAL A O 1
ATOM 755 N N . MET A 1 89 ? 22.430 -5.220 -18.104 1.00 87.44 89 MET A N 1
ATOM 756 C CA . MET A 1 89 ? 22.291 -4.068 -17.206 1.00 87.44 89 MET A CA 1
ATOM 757 C C . MET A 1 89 ? 20.857 -3.900 -16.692 1.00 87.44 89 MET A C 1
ATOM 759 O O . MET A 1 89 ? 20.653 -3.695 -15.497 1.00 87.44 89 MET A O 1
ATOM 763 N N . ALA A 1 90 ? 19.856 -4.041 -17.565 1.00 86.06 90 ALA A N 1
ATOM 764 C CA . ALA A 1 90 ? 18.449 -3.934 -17.194 1.00 86.06 90 ALA A CA 1
ATOM 765 C C . ALA A 1 90 ? 18.042 -4.986 -16.147 1.00 86.06 90 ALA A C 1
ATOM 767 O O . ALA A 1 90 ? 17.388 -4.648 -15.161 1.00 86.06 90 ALA A O 1
ATOM 768 N N . ILE A 1 91 ? 18.487 -6.236 -16.313 1.00 87.44 91 ILE A N 1
ATOM 769 C CA . ILE A 1 91 ? 18.242 -7.312 -15.344 1.00 87.44 91 ILE A CA 1
ATOM 770 C C . ILE A 1 91 ? 18.910 -6.994 -14.003 1.00 87.44 91 ILE A C 1
ATOM 772 O O . ILE A 1 91 ? 18.257 -7.110 -12.969 1.00 87.44 91 ILE A O 1
ATOM 776 N N . ILE A 1 92 ? 20.172 -6.549 -13.999 1.00 89.69 92 ILE A N 1
ATOM 777 C CA . ILE A 1 92 ? 20.889 -6.186 -12.764 1.00 89.69 92 ILE A CA 1
ATOM 778 C C . ILE A 1 92 ? 20.150 -5.073 -12.011 1.00 89.69 92 ILE A C 1
ATOM 780 O O . ILE A 1 92 ? 19.963 -5.174 -10.798 1.00 89.69 92 ILE A O 1
ATOM 784 N N . ILE A 1 93 ? 19.683 -4.040 -12.721 1.00 89.25 93 ILE A N 1
ATOM 785 C CA . ILE A 1 93 ? 18.923 -2.934 -12.126 1.00 89.25 93 ILE A CA 1
ATOM 786 C C . ILE A 1 93 ? 17.615 -3.439 -11.512 1.00 89.25 93 ILE A C 1
ATOM 788 O O . ILE A 1 93 ? 17.306 -3.076 -10.379 1.00 89.25 93 ILE A O 1
ATOM 792 N N . ILE A 1 94 ? 16.861 -4.291 -12.214 1.00 87.69 94 ILE A N 1
ATOM 793 C CA . ILE A 1 94 ? 15.611 -4.850 -11.681 1.00 87.69 94 ILE A CA 1
ATOM 794 C C . ILE A 1 94 ? 15.875 -5.724 -10.466 1.00 87.69 94 ILE A C 1
ATOM 796 O O . ILE A 1 94 ? 15.191 -5.568 -9.462 1.00 87.69 94 ILE A O 1
ATOM 800 N N . VAL A 1 95 ? 16.872 -6.606 -10.517 1.00 90.88 95 VAL A N 1
ATOM 801 C CA . VAL A 1 95 ? 17.227 -7.458 -9.377 1.00 90.88 95 VAL A CA 1
ATOM 802 C C . VAL A 1 95 ? 17.606 -6.598 -8.171 1.00 90.88 95 VAL A C 1
ATOM 804 O O . VAL A 1 95 ? 17.083 -6.811 -7.077 1.00 90.88 95 VAL A O 1
ATOM 807 N N . GLY A 1 96 ? 18.438 -5.572 -8.371 1.00 91.12 96 GLY A N 1
ATOM 808 C CA . GLY A 1 96 ? 18.786 -4.615 -7.321 1.00 91.12 96 GLY A CA 1
ATOM 809 C C . GLY A 1 96 ? 17.565 -3.874 -6.768 1.00 91.12 96 GLY A C 1
ATOM 810 O O . GLY A 1 96 ? 17.409 -3.765 -5.552 1.00 91.12 96 GLY A O 1
ATOM 811 N N . ALA A 1 97 ? 16.665 -3.416 -7.641 1.00 90.12 97 ALA A N 1
ATOM 812 C CA . ALA A 1 97 ? 15.439 -2.722 -7.259 1.00 90.12 97 ALA A CA 1
ATOM 813 C C . ALA A 1 97 ? 14.452 -3.629 -6.509 1.00 90.12 97 ALA A C 1
ATOM 815 O O . ALA A 1 97 ? 13.818 -3.169 -5.564 1.00 90.12 97 ALA A O 1
ATOM 816 N N . VAL A 1 98 ? 14.340 -4.906 -6.885 1.00 89.75 98 VAL A N 1
ATOM 817 C CA . VAL A 1 98 ? 13.497 -5.894 -6.196 1.00 89.75 98 VAL A CA 1
ATOM 818 C C . VAL A 1 98 ? 14.027 -6.138 -4.787 1.00 89.75 98 VAL A C 1
ATOM 820 O O . VAL A 1 98 ? 13.273 -5.984 -3.832 1.00 89.75 98 VAL A O 1
ATOM 823 N N . ILE A 1 99 ? 15.326 -6.413 -4.632 1.00 90.38 99 ILE A N 1
ATOM 824 C CA . ILE A 1 99 ? 15.936 -6.660 -3.315 1.00 90.38 99 ILE A CA 1
ATOM 825 C C . ILE A 1 99 ? 15.811 -5.421 -2.415 1.00 90.38 99 ILE A C 1
ATOM 827 O O . ILE A 1 99 ? 15.389 -5.515 -1.260 1.00 90.38 99 ILE A O 1
ATOM 831 N N . ALA A 1 100 ? 16.144 -4.236 -2.938 1.00 89.88 100 ALA A N 1
ATOM 832 C CA . ALA A 1 100 ? 16.011 -2.985 -2.194 1.00 89.88 100 ALA A CA 1
ATOM 833 C C . ALA A 1 100 ? 14.542 -2.673 -1.860 1.00 89.88 100 ALA A C 1
ATOM 835 O O . ALA A 1 100 ? 14.238 -2.219 -0.754 1.00 89.88 100 ALA A O 1
ATOM 836 N N . GLY A 1 101 ? 13.636 -2.945 -2.801 1.00 87.75 101 GLY A N 1
ATOM 837 C CA . GLY A 1 101 ? 12.198 -2.768 -2.660 1.00 87.75 101 GLY A CA 1
ATOM 838 C C . GLY A 1 101 ? 11.616 -3.651 -1.564 1.00 87.75 101 GLY A C 1
ATOM 839 O O . GLY A 1 101 ? 10.917 -3.141 -0.693 1.00 87.75 101 GLY A O 1
ATOM 840 N N . GLU A 1 102 ? 11.953 -4.939 -1.536 1.00 87.75 102 GLU A N 1
ATOM 841 C CA . GLU A 1 102 ? 11.522 -5.855 -0.477 1.00 87.75 102 GLU A CA 1
ATOM 842 C C . GLU A 1 102 ? 12.017 -5.398 0.896 1.00 87.75 102 GLU A C 1
ATOM 844 O O . GLU A 1 102 ? 11.221 -5.274 1.828 1.00 87.75 102 GLU A O 1
ATOM 849 N N . MET A 1 103 ? 13.300 -5.044 1.020 1.00 86.50 103 MET A N 1
ATOM 850 C CA . MET A 1 103 ? 13.861 -4.524 2.273 1.00 86.50 103 MET A CA 1
ATOM 851 C C . MET A 1 103 ? 13.163 -3.237 2.731 1.00 86.50 103 MET A C 1
ATOM 853 O O . MET A 1 103 ? 12.875 -3.059 3.920 1.00 86.50 103 MET A O 1
ATOM 857 N N . PHE A 1 104 ? 12.856 -2.337 1.795 1.00 88.06 104 PHE A N 1
ATOM 858 C CA . PHE A 1 104 ? 12.126 -1.106 2.079 1.00 88.06 104 PHE A CA 1
ATOM 859 C C . PHE A 1 104 ? 10.691 -1.386 2.536 1.00 88.06 104 PHE A C 1
ATOM 861 O O . PHE A 1 104 ? 10.242 -0.826 3.541 1.00 88.06 104 PHE A O 1
ATOM 868 N N . VAL A 1 105 ? 9.987 -2.276 1.835 1.00 85.38 105 VAL A N 1
ATOM 869 C CA . VAL A 1 105 ? 8.615 -2.679 2.154 1.00 85.38 105 VAL A CA 1
ATOM 870 C C . VAL A 1 105 ? 8.563 -3.352 3.519 1.00 85.38 105 VAL A C 1
ATOM 872 O O . VAL A 1 105 ? 7.746 -2.952 4.343 1.00 85.38 105 VAL A O 1
ATOM 875 N N . LEU A 1 106 ? 9.462 -4.291 3.818 1.00 83.75 106 LEU A N 1
ATOM 876 C CA . LEU A 1 106 ? 9.534 -4.944 5.127 1.00 83.75 106 LEU A CA 1
ATOM 877 C C . LEU A 1 106 ? 9.756 -3.926 6.249 1.00 83.75 106 LEU A C 1
ATOM 879 O O . LEU A 1 106 ? 9.031 -3.930 7.244 1.00 83.75 106 LEU A O 1
ATOM 883 N N . LYS A 1 107 ? 10.688 -2.985 6.061 1.00 85.25 107 LYS A N 1
ATOM 884 C CA . LYS A 1 107 ? 10.950 -1.917 7.034 1.00 85.25 107 LYS A CA 1
ATOM 885 C C . LYS A 1 107 ? 9.738 -1.006 7.238 1.00 85.25 107 LYS A C 1
ATOM 887 O O . LYS A 1 107 ? 9.457 -0.604 8.369 1.00 85.25 107 LYS A O 1
ATOM 892 N N . LYS A 1 108 ? 9.007 -0.677 6.169 1.00 78.44 108 LYS A N 1
ATOM 893 C CA . LYS A 1 108 ? 7.757 0.090 6.259 1.00 78.44 108 LYS A CA 1
ATOM 894 C C . LYS A 1 108 ? 6.666 -0.724 6.955 1.00 78.44 108 LYS A C 1
ATOM 896 O O . LYS A 1 108 ? 6.048 -0.197 7.870 1.00 78.44 108 LYS A O 1
ATOM 901 N N . ILE A 1 109 ? 6.476 -2.001 6.628 1.00 81.50 109 ILE A N 1
ATOM 902 C CA . ILE A 1 109 ? 5.502 -2.881 7.296 1.00 81.50 109 ILE A CA 1
ATOM 903 C C . ILE A 1 109 ? 5.790 -2.972 8.797 1.00 81.50 109 ILE A C 1
ATOM 905 O O . ILE A 1 109 ? 4.867 -2.862 9.597 1.00 81.50 109 ILE A O 1
ATOM 909 N N . GLU A 1 110 ? 7.054 -3.115 9.194 1.00 84.19 110 GLU A N 1
ATOM 910 C CA . GLU A 1 110 ? 7.483 -3.123 10.597 1.00 84.19 110 GLU A CA 1
ATOM 911 C C . GLU A 1 110 ? 7.083 -1.820 11.316 1.00 84.19 110 GLU A C 1
ATOM 913 O O . GLU A 1 110 ? 6.480 -1.847 12.392 1.00 84.19 110 GLU A O 1
ATOM 918 N N . GLN A 1 111 ? 7.362 -0.664 10.701 1.00 76.56 111 GLN A N 1
ATOM 919 C CA . GLN A 1 111 ? 6.974 0.646 11.238 1.00 76.56 111 GLN A CA 1
ATOM 920 C C . GLN A 1 111 ? 5.454 0.794 11.344 1.00 76.56 111 GLN A C 1
ATOM 922 O O . GLN A 1 111 ? 4.950 1.241 12.375 1.00 76.56 111 GLN A O 1
ATOM 927 N N . TYR A 1 112 ? 4.724 0.380 10.310 1.00 74.81 112 TYR A N 1
ATOM 928 C CA . TYR A 1 112 ? 3.265 0.402 10.295 1.00 74.81 112 TYR A CA 1
ATOM 929 C C . TYR A 1 112 ? 2.696 -0.509 11.383 1.00 74.81 112 TYR A C 1
ATOM 931 O O . TYR A 1 112 ? 1.830 -0.077 12.135 1.00 74.81 112 TYR A O 1
ATOM 939 N N . ARG A 1 113 ? 3.231 -1.726 11.546 1.00 78.69 113 ARG A N 1
ATOM 940 C CA . ARG A 1 113 ? 2.816 -2.682 12.583 1.00 78.69 113 ARG A CA 1
ATOM 941 C C . ARG A 1 113 ? 2.992 -2.109 13.989 1.00 78.69 113 ARG A C 1
ATOM 943 O O . ARG A 1 113 ? 2.116 -2.305 14.823 1.00 78.69 113 ARG A O 1
ATOM 950 N N . ARG A 1 114 ? 4.071 -1.364 14.256 1.00 77.31 114 ARG A N 1
ATOM 951 C CA . ARG A 1 114 ? 4.295 -0.706 15.562 1.00 77.31 114 ARG A CA 1
ATOM 952 C C . ARG A 1 114 ? 3.309 0.427 15.866 1.00 77.31 114 ARG A C 1
ATOM 954 O O . ARG A 1 114 ? 3.076 0.740 17.032 1.00 77.31 114 ARG A O 1
ATOM 961 N N . VAL A 1 115 ? 2.757 1.072 14.839 1.00 74.44 115 VAL A N 1
ATOM 962 C CA . VAL A 1 115 ? 1.786 2.177 14.978 1.00 74.44 115 VAL A CA 1
ATOM 963 C C . VAL A 1 115 ? 0.339 1.705 14.787 1.00 74.44 115 VAL A C 1
ATOM 965 O O . VAL A 1 115 ? -0.603 2.462 15.037 1.00 74.44 115 VAL A O 1
ATOM 968 N N . TRP A 1 116 ? 0.150 0.445 14.391 1.00 75.44 116 TRP A N 1
ATOM 969 C CA . TRP A 1 116 ? -1.146 -0.172 14.139 1.00 75.44 116 TRP A CA 1
ATOM 970 C C . TRP A 1 116 ? -1.943 -0.380 15.433 1.00 75.44 116 TRP A C 1
ATOM 972 O O . TRP A 1 116 ? -1.998 -1.461 16.014 1.00 75.44 116 TRP A O 1
ATOM 982 N N . ASP A 1 117 ? -2.581 0.698 15.878 1.00 77.12 117 ASP A N 1
ATOM 983 C CA . ASP A 1 117 ? -3.454 0.730 17.045 1.00 77.12 117 ASP A CA 1
ATOM 984 C C . ASP A 1 117 ? -4.932 0.592 16.663 1.00 77.12 117 ASP A C 1
ATOM 986 O O . ASP A 1 117 ? -5.349 0.859 15.533 1.00 77.12 117 ASP A O 1
ATOM 990 N N . LYS A 1 118 ? -5.777 0.292 17.658 1.00 74.00 118 LYS A N 1
ATOM 991 C CA . LYS A 1 118 ? -7.245 0.204 17.512 1.00 74.00 118 LYS A CA 1
ATOM 992 C C . LYS A 1 118 ? -7.875 1.448 16.861 1.00 74.00 118 LYS A C 1
ATOM 994 O O . LYS A 1 118 ? -8.899 1.342 16.189 1.00 74.00 118 LYS A O 1
ATOM 999 N N . TYR A 1 119 ? -7.262 2.620 17.035 1.00 72.12 119 TYR A N 1
ATOM 1000 C CA . TYR A 1 119 ? -7.681 3.869 16.390 1.00 72.12 119 TYR A CA 1
ATOM 1001 C C . TYR A 1 119 ? -7.385 3.909 14.884 1.00 72.12 119 TYR A C 1
ATOM 1003 O O . TYR A 1 119 ? -8.186 4.463 14.140 1.00 72.12 119 TYR A O 1
ATOM 1011 N N . SER A 1 120 ? -6.287 3.295 14.428 1.00 79.12 120 SER A N 1
ATOM 1012 C CA . SER A 1 120 ? -5.929 3.245 13.003 1.00 79.12 120 SER A CA 1
ATOM 1013 C C . SER A 1 120 ? -6.945 2.420 12.214 1.00 79.12 120 SER A C 1
ATOM 1015 O O . SER A 1 120 ? -7.400 2.842 11.158 1.00 79.12 120 SER A O 1
ATOM 1017 N N . ILE A 1 121 ? -7.379 1.287 12.782 1.00 78.31 121 ILE A N 1
ATOM 1018 C CA . ILE A 1 121 ? -8.428 0.438 12.195 1.00 78.31 121 ILE A CA 1
ATOM 1019 C C . ILE A 1 121 ? -9.744 1.212 12.068 1.00 78.31 121 ILE A C 1
ATOM 1021 O O . ILE A 1 121 ? -10.387 1.170 11.026 1.00 78.31 121 ILE A O 1
ATOM 1025 N N . ARG A 1 122 ? -10.143 1.947 13.115 1.00 81.38 122 ARG A N 1
ATOM 1026 C CA . ARG A 1 122 ? -11.374 2.754 13.085 1.00 81.38 122 ARG A CA 1
ATOM 1027 C C . ARG A 1 122 ? -11.314 3.847 12.022 1.00 81.38 122 ARG A C 1
ATOM 1029 O O . ARG A 1 122 ? -12.288 4.038 11.311 1.00 81.38 122 ARG A O 1
ATOM 1036 N N . PHE A 1 123 ? -10.180 4.531 11.894 1.00 83.44 123 PHE A N 1
ATOM 1037 C CA . PHE A 1 123 ? -10.003 5.559 10.871 1.00 83.44 123 PHE A CA 1
ATOM 1038 C C . PHE A 1 123 ? -10.070 4.981 9.451 1.00 83.44 123 PHE A C 1
ATOM 1040 O O . PHE A 1 123 ? -10.731 5.544 8.581 1.00 83.44 123 PHE A O 1
ATOM 1047 N N . MET A 1 124 ? -9.437 3.828 9.228 1.00 84.12 124 MET A N 1
ATOM 1048 C CA . MET A 1 124 ? -9.493 3.129 7.944 1.00 84.12 124 MET A CA 1
ATOM 1049 C C . MET A 1 124 ? -10.935 2.779 7.560 1.00 84.12 124 MET A C 1
ATOM 1051 O O . MET A 1 124 ? -11.346 3.001 6.429 1.00 84.12 124 MET A O 1
ATOM 1055 N N . VAL A 1 125 ? -11.721 2.296 8.521 1.00 83.31 125 VAL A N 1
ATOM 1056 C CA . VAL A 1 125 ? -13.137 1.964 8.326 1.00 83.31 125 VAL A CA 1
ATOM 1057 C C . VAL A 1 125 ? -13.967 3.211 7.986 1.00 83.31 125 VAL A C 1
ATOM 1059 O O . VAL A 1 125 ? -14.652 3.224 6.969 1.00 83.31 125 VAL A O 1
ATOM 1062 N N . VAL A 1 126 ? -13.814 4.297 8.750 1.00 85.31 126 VAL A N 1
ATOM 1063 C CA . VAL A 1 126 ? -14.534 5.561 8.502 1.00 85.31 126 VAL A CA 1
ATOM 1064 C C . VAL A 1 126 ? -14.159 6.176 7.150 1.00 85.31 126 VAL A C 1
ATOM 1066 O O . VAL A 1 126 ? -15.024 6.643 6.415 1.00 85.31 126 VAL A O 1
ATOM 1069 N N . SER A 1 127 ? -12.872 6.178 6.789 1.00 83.38 127 SER A N 1
ATOM 1070 C CA . SER A 1 127 ? -12.438 6.700 5.485 1.00 83.38 127 SER A CA 1
ATOM 1071 C C . SER A 1 127 ? -12.978 5.868 4.319 1.00 83.38 127 SER A C 1
ATOM 1073 O O . SER A 1 127 ? -13.305 6.430 3.276 1.00 83.38 127 SER A O 1
ATOM 1075 N N . LEU A 1 128 ? -13.134 4.555 4.502 1.00 82.88 128 LEU A N 1
ATOM 1076 C CA . LEU A 1 128 ? -13.728 3.670 3.504 1.00 82.88 128 LEU A CA 1
ATOM 1077 C C . LEU A 1 128 ? -15.220 3.967 3.309 1.00 82.88 128 LEU A C 1
ATOM 1079 O O . LEU A 1 128 ? -15.666 4.129 2.175 1.00 82.88 128 LEU A O 1
ATOM 1083 N N . GLU A 1 129 ? -15.973 4.105 4.403 1.00 81.44 129 GLU A N 1
ATOM 1084 C CA . GLU A 1 129 ? -17.388 4.499 4.374 1.00 81.44 129 GLU A CA 1
ATOM 1085 C C . GLU A 1 129 ? -17.581 5.833 3.652 1.00 81.44 129 GLU A C 1
ATOM 1087 O O . GLU A 1 129 ? -18.408 5.938 2.747 1.00 81.44 129 GLU A O 1
ATOM 1092 N N . MET A 1 130 ? -16.768 6.836 3.995 1.00 81.81 130 MET A N 1
ATOM 1093 C CA . MET A 1 130 ? -16.840 8.158 3.375 1.00 81.81 130 MET A CA 1
ATOM 1094 C C . MET A 1 130 ? -16.612 8.100 1.866 1.00 81.81 130 MET A C 1
ATOM 1096 O O . MET A 1 130 ? -17.280 8.821 1.126 1.00 81.81 130 MET A O 1
ATOM 1100 N N . ILE A 1 131 ? -15.705 7.242 1.398 1.00 82.25 131 ILE A N 1
ATOM 1101 C CA . ILE A 1 131 ? -15.432 7.074 -0.032 1.00 82.25 131 ILE A CA 1
ATOM 1102 C C . ILE A 1 131 ? -16.559 6.332 -0.732 1.00 82.25 131 ILE A C 1
ATOM 1104 O O . ILE A 1 131 ? -16.921 6.732 -1.831 1.00 82.25 131 ILE A O 1
ATOM 1108 N N . ILE A 1 132 ? -17.139 5.301 -0.116 1.00 79.00 132 ILE A N 1
ATOM 1109 C CA . ILE A 1 132 ? -18.291 4.592 -0.687 1.00 79.00 132 ILE A CA 1
ATOM 1110 C C . ILE A 1 132 ? -19.467 5.563 -0.837 1.00 79.00 132 ILE A C 1
ATOM 1112 O O . ILE A 1 132 ? -19.995 5.713 -1.938 1.00 79.00 132 ILE A O 1
ATOM 1116 N N . VAL A 1 133 ? -19.809 6.287 0.232 1.00 80.81 1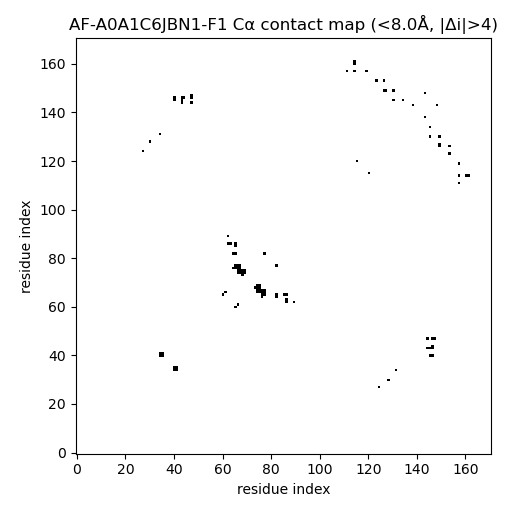33 VAL A N 1
ATOM 1117 C CA . VAL A 1 133 ? -20.929 7.242 0.256 1.00 80.81 133 VAL A CA 1
ATOM 1118 C C . VAL A 1 133 ? -20.687 8.430 -0.679 1.00 80.81 133 VAL A C 1
ATOM 1120 O O . VAL A 1 133 ? -21.599 8.860 -1.378 1.00 80.81 133 VAL A O 1
ATOM 1123 N N . SER A 1 134 ? -19.463 8.960 -0.721 1.00 78.69 134 SER A N 1
ATOM 1124 C CA . SER A 1 134 ? -19.133 10.158 -1.512 1.00 78.69 134 SER A CA 1
ATOM 1125 C C . SER A 1 134 ? -18.617 9.840 -2.916 1.00 78.69 134 SER A C 1
ATOM 1127 O O . SER A 1 134 ? -18.246 10.764 -3.639 1.00 78.69 134 SER A O 1
ATOM 1129 N N . SER A 1 135 ? -18.564 8.566 -3.315 1.00 75.56 135 SER A N 1
ATOM 1130 C CA . SER A 1 135 ? -17.948 8.119 -4.575 1.00 75.56 135 SER A CA 1
ATOM 1131 C C . SER A 1 135 ? -18.527 8.825 -5.804 1.00 75.56 135 SER A C 1
ATOM 1133 O O . SER A 1 135 ? -17.772 9.300 -6.657 1.00 75.56 135 SER A O 1
ATOM 1135 N N . ASP A 1 136 ? -19.851 8.975 -5.855 1.00 77.19 136 ASP A N 1
ATOM 1136 C CA . ASP A 1 136 ? -20.558 9.638 -6.955 1.00 77.19 136 ASP A CA 1
ATOM 1137 C C . ASP A 1 136 ? -20.242 11.136 -7.052 1.00 77.19 136 ASP A C 1
ATOM 1139 O O . ASP A 1 136 ? -20.102 11.686 -8.148 1.00 77.19 136 ASP A O 1
ATOM 1143 N N . VAL A 1 137 ? -20.093 11.809 -5.907 1.00 78.56 137 VAL A N 1
ATOM 1144 C CA . VAL A 1 137 ? -19.757 13.240 -5.843 1.00 78.56 137 VAL A CA 1
ATOM 1145 C C . VAL A 1 137 ? -18.281 13.457 -6.164 1.00 78.56 137 VAL A C 1
ATOM 1147 O O . VAL A 1 137 ? -17.939 14.328 -6.963 1.00 78.56 137 VAL A O 1
ATOM 1150 N N . LEU A 1 138 ? -17.398 12.634 -5.595 1.00 73.25 138 LEU A N 1
ATOM 1151 C CA . LEU A 1 138 ? -15.954 12.719 -5.801 1.00 73.25 138 LEU A CA 1
ATOM 1152 C C . LEU A 1 138 ? -15.579 12.531 -7.270 1.00 73.25 138 LEU A C 1
ATOM 1154 O O . LEU A 1 138 ? -14.722 13.261 -7.756 1.00 73.25 138 LEU A O 1
ATOM 1158 N N . ARG A 1 139 ? -16.269 11.646 -8.000 1.00 71.00 139 ARG A N 1
ATOM 1159 C CA . ARG A 1 139 ? -16.062 11.485 -9.448 1.00 71.00 139 ARG A CA 1
ATOM 1160 C C . ARG A 1 139 ? -16.451 12.711 -10.267 1.00 71.00 139 ARG A C 1
ATOM 1162 O O . ARG A 1 139 ? -15.840 12.950 -11.304 1.00 71.00 139 ARG A O 1
ATOM 1169 N N . ARG A 1 140 ? -17.447 13.488 -9.826 1.00 76.50 140 ARG A N 1
ATOM 1170 C CA . ARG A 1 140 ? -17.792 14.762 -10.481 1.00 76.50 140 ARG A CA 1
ATOM 1171 C C . ARG A 1 140 ? -16.746 15.838 -10.206 1.00 76.50 140 ARG A C 1
ATOM 1173 O O . ARG A 1 140 ? -16.505 16.669 -11.072 1.00 76.50 140 ARG A O 1
ATOM 1180 N N . CYS A 1 141 ? -16.128 15.814 -9.026 1.00 71.25 141 CYS A N 1
ATOM 1181 C CA . CYS A 1 141 ? -15.103 16.784 -8.649 1.00 71.25 141 CYS A CA 1
ATOM 1182 C C . CYS A 1 141 ? -13.715 16.454 -9.218 1.00 71.25 141 CYS A C 1
ATOM 1184 O O . CYS A 1 141 ? -12.985 17.371 -9.582 1.00 71.25 141 CYS A O 1
ATOM 1186 N N . MET A 1 142 ? -13.323 15.176 -9.279 1.00 70.44 142 MET A N 1
ATOM 1187 C CA . MET A 1 142 ? -11.991 14.752 -9.721 1.00 70.44 142 MET A CA 1
ATOM 1188 C C . MET A 1 142 ? -12.030 13.412 -10.479 1.00 70.44 142 MET A C 1
ATOM 1190 O O . MET A 1 142 ? -12.550 12.427 -9.953 1.00 70.44 142 MET A O 1
ATOM 1194 N N . PRO A 1 143 ? -11.395 13.306 -11.664 1.00 69.00 143 PRO A N 1
ATOM 1195 C CA . PRO A 1 143 ? -11.272 12.056 -12.416 1.00 69.00 143 PRO A CA 1
ATOM 1196 C C . PRO A 1 143 ? -10.126 11.179 -11.871 1.00 69.00 143 PRO A C 1
ATOM 1198 O O . PRO A 1 143 ? -9.284 10.691 -12.623 1.00 69.00 143 PRO A O 1
ATOM 1201 N N . ILE A 1 144 ? -10.045 11.019 -10.548 1.00 73.38 144 ILE A N 1
ATOM 1202 C CA . ILE A 1 144 ? -9.012 10.225 -9.871 1.00 73.38 144 ILE A CA 1
ATOM 1203 C C . ILE A 1 144 ? -9.633 8.908 -9.405 1.00 73.38 144 ILE A C 1
ATOM 1205 O O . ILE A 1 144 ? -10.766 8.874 -8.932 1.00 73.38 144 ILE A O 1
ATOM 1209 N N . ASN A 1 145 ? -8.876 7.817 -9.526 1.00 81.12 145 ASN A N 1
ATOM 1210 C CA . ASN A 1 145 ? -9.276 6.500 -9.042 1.00 81.12 145 ASN A CA 1
ATOM 1211 C C . ASN A 1 145 ? -9.513 6.532 -7.520 1.00 81.12 145 ASN A C 1
ATOM 1213 O O . ASN A 1 145 ? -8.598 6.841 -6.748 1.00 81.12 145 ASN A O 1
ATOM 1217 N N . LEU A 1 146 ? -10.727 6.180 -7.091 1.00 77.69 146 LEU A N 1
ATOM 1218 C CA . LEU A 1 146 ? -11.155 6.253 -5.689 1.00 77.69 146 LEU A CA 1
ATOM 1219 C C . LEU A 1 146 ? -10.333 5.328 -4.781 1.00 77.69 146 LEU A C 1
ATOM 1221 O O . LEU A 1 146 ? -10.034 5.682 -3.641 1.00 77.69 146 LEU A O 1
ATOM 1225 N N . VAL A 1 147 ? -9.908 4.171 -5.298 1.00 79.75 147 VAL A N 1
ATOM 1226 C CA . VAL A 1 147 ? -9.074 3.202 -4.566 1.00 79.75 147 VAL A CA 1
ATOM 1227 C C . VAL A 1 147 ? -7.684 3.776 -4.303 1.00 79.75 147 VAL A C 1
ATOM 1229 O O . VAL A 1 147 ? -7.137 3.633 -3.209 1.00 79.75 147 VAL A O 1
ATOM 1232 N N . VAL A 1 148 ? -7.122 4.475 -5.291 1.00 81.56 148 VAL A N 1
ATOM 1233 C CA . VAL A 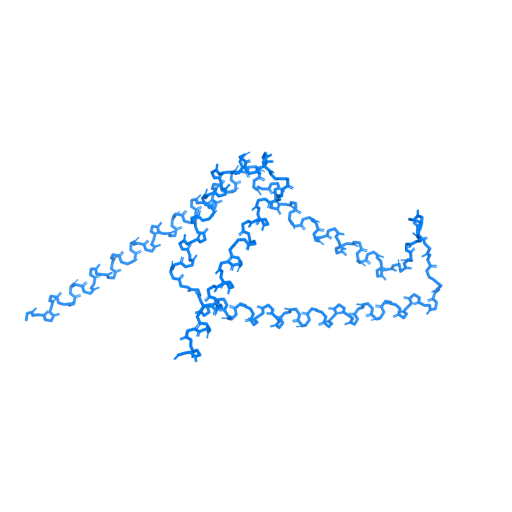1 148 ? -5.818 5.136 -5.152 1.00 81.56 148 VAL A CA 1
ATOM 1234 C C . VAL A 1 148 ? -5.916 6.277 -4.143 1.00 81.56 148 VAL A C 1
ATOM 1236 O O . VAL A 1 148 ? -5.072 6.383 -3.256 1.00 81.56 148 VAL A O 1
ATOM 1239 N N . LEU A 1 149 ? -6.977 7.084 -4.227 1.00 84.50 149 LEU A N 1
ATOM 1240 C CA . LEU A 1 149 ? -7.219 8.179 -3.290 1.00 84.50 149 LEU A CA 1
ATOM 1241 C C . LEU A 1 149 ? -7.354 7.673 -1.845 1.00 84.50 149 LEU A C 1
ATOM 1243 O O . LEU A 1 149 ? -6.720 8.219 -0.943 1.00 84.50 149 LEU A O 1
ATOM 1247 N N . PHE A 1 150 ? -8.114 6.593 -1.632 1.00 84.94 150 PHE A N 1
ATOM 1248 C CA . PHE A 1 150 ? -8.232 5.931 -0.331 1.00 84.94 150 PHE A CA 1
ATOM 1249 C C . PHE A 1 150 ? -6.867 5.529 0.236 1.00 84.94 150 PHE A C 1
ATOM 1251 O O . PHE A 1 150 ? -6.566 5.814 1.399 1.00 84.94 150 PHE A O 1
ATOM 1258 N N . GLY A 1 151 ? -6.036 4.886 -0.591 1.00 85.19 151 GLY A N 1
ATOM 1259 C CA . GLY A 1 151 ? -4.695 4.458 -0.208 1.00 85.19 151 GLY A CA 1
ATOM 1260 C C . GLY A 1 151 ? -3.806 5.635 0.191 1.00 85.19 151 GLY A C 1
ATOM 1261 O O . GLY A 1 151 ? -3.192 5.595 1.254 1.00 85.19 151 GLY A O 1
ATOM 1262 N N . ILE A 1 152 ? -3.795 6.707 -0.608 1.00 86.56 152 ILE A N 1
ATOM 1263 C CA . ILE A 1 152 ? -2.997 7.914 -0.339 1.00 86.56 152 ILE A CA 1
ATOM 1264 C C . ILE A 1 152 ? -3.401 8.551 0.993 1.00 86.56 152 ILE A C 1
ATOM 1266 O O . ILE A 1 152 ? -2.531 8.839 1.813 1.00 86.56 152 ILE A O 1
ATOM 1270 N N . ILE A 1 153 ? -4.703 8.731 1.241 1.00 86.81 153 ILE A N 1
ATOM 1271 C CA . ILE A 1 153 ? -5.199 9.336 2.486 1.00 86.81 153 ILE A CA 1
ATOM 1272 C C . ILE A 1 153 ? -4.782 8.493 3.697 1.00 86.81 153 ILE A C 1
ATOM 1274 O O . ILE A 1 153 ? -4.274 9.030 4.681 1.00 86.81 153 ILE A O 1
ATOM 1278 N N . ASN A 1 154 ? -4.953 7.170 3.628 1.00 87.31 154 ASN A N 1
ATOM 1279 C CA . ASN A 1 154 ? -4.613 6.281 4.740 1.00 87.31 154 ASN A CA 1
ATOM 1280 C C . ASN A 1 154 ? -3.102 6.233 5.012 1.00 87.31 154 ASN A C 1
ATOM 1282 O O . ASN A 1 154 ? -2.689 6.300 6.171 1.00 87.31 154 ASN A O 1
ATOM 1286 N N . ILE A 1 155 ? -2.278 6.174 3.962 1.00 86.38 155 ILE A N 1
ATOM 1287 C CA . ILE A 1 155 ? -0.813 6.230 4.071 1.00 86.38 155 ILE A CA 1
ATOM 1288 C C . ILE A 1 155 ? -0.381 7.558 4.699 1.00 86.38 155 ILE A C 1
ATOM 1290 O O . ILE A 1 155 ? 0.371 7.554 5.672 1.00 86.38 155 ILE A O 1
ATOM 1294 N N . ALA A 1 156 ? -0.900 8.686 4.204 1.00 87.19 156 ALA A N 1
ATOM 1295 C CA . ALA A 1 156 ? -0.552 10.014 4.702 1.00 87.19 156 ALA A CA 1
ATOM 1296 C C . ALA A 1 156 ? -0.888 10.177 6.191 1.00 87.19 156 ALA A C 1
ATOM 1298 O O . ALA A 1 156 ? -0.065 10.660 6.965 1.00 87.19 156 ALA A O 1
ATOM 1299 N N . VAL A 1 157 ? -2.066 9.724 6.625 1.00 85.94 157 VAL A N 1
ATOM 1300 C CA . VAL A 1 157 ? -2.480 9.808 8.035 1.00 85.94 157 VAL A CA 1
ATOM 1301 C C . VAL A 1 157 ? -1.574 8.973 8.938 1.00 85.94 157 VAL A C 1
ATOM 1303 O O . VAL A 1 157 ? -1.190 9.427 10.020 1.00 85.94 157 VAL A O 1
ATOM 1306 N N . ILE A 1 158 ? -1.193 7.771 8.503 1.00 83.31 158 ILE A N 1
ATOM 1307 C CA . ILE A 1 158 ? -0.271 6.930 9.271 1.00 83.31 158 ILE A CA 1
ATOM 1308 C C . ILE A 1 158 ? 1.127 7.559 9.318 1.00 83.31 158 ILE A C 1
ATOM 1310 O O . ILE A 1 158 ? 1.736 7.586 10.388 1.00 83.31 158 ILE A O 1
ATOM 1314 N N . GLU A 1 159 ? 1.624 8.116 8.212 1.00 83.81 159 GLU A N 1
ATOM 1315 C CA . GLU A 1 159 ? 2.922 8.800 8.189 1.00 83.81 159 GLU A CA 1
ATOM 1316 C C . GLU A 1 159 ? 2.947 10.046 9.079 1.00 83.81 159 GLU A C 1
ATOM 1318 O O . GLU A 1 159 ? 3.882 10.204 9.866 1.00 83.81 159 GLU A O 1
ATOM 1323 N N . ILE A 1 160 ? 1.894 10.871 9.051 1.00 85.19 160 ILE A N 1
ATOM 1324 C CA . ILE A 1 160 ? 1.728 12.006 9.971 1.00 85.19 160 ILE A CA 1
ATOM 1325 C C . ILE A 1 160 ? 1.786 11.516 11.421 1.00 85.19 160 ILE A C 1
ATOM 1327 O O . ILE A 1 160 ? 2.459 12.105 12.265 1.00 85.19 160 ILE A O 1
ATOM 1331 N N . ARG A 1 161 ? 1.134 10.394 11.730 1.00 82.19 161 ARG A N 1
ATOM 1332 C CA . ARG A 1 161 ? 1.130 9.841 13.087 1.00 82.19 161 ARG A CA 1
ATOM 1333 C C . ARG A 1 161 ? 2.496 9.317 13.524 1.00 82.19 161 ARG A C 1
ATOM 1335 O O . ARG A 1 161 ? 2.880 9.528 14.673 1.00 82.19 161 ARG A O 1
ATOM 1342 N N . ILE A 1 162 ? 3.225 8.650 12.628 1.00 82.06 162 ILE A N 1
ATOM 1343 C CA . ILE A 1 162 ? 4.613 8.231 12.868 1.00 82.06 162 ILE A CA 1
ATOM 1344 C C . ILE A 1 162 ? 5.481 9.462 13.152 1.00 82.06 162 ILE A C 1
ATOM 1346 O O . ILE A 1 162 ? 6.284 9.434 14.084 1.00 82.06 162 ILE A O 1
ATOM 1350 N N . TYR A 1 163 ? 5.290 10.541 12.390 1.00 82.00 163 TYR A N 1
ATOM 1351 C CA . TYR A 1 163 ? 6.010 11.796 12.576 1.00 82.00 163 TYR A CA 1
ATOM 1352 C C . TYR A 1 163 ? 5.737 12.420 13.953 1.00 82.00 163 TYR A C 1
ATOM 1354 O O . TYR A 1 163 ? 6.684 12.683 14.692 1.00 82.00 163 TYR A O 1
ATOM 1362 N N . TYR A 1 164 ? 4.468 12.564 14.352 1.00 80.56 164 TYR A N 1
ATOM 1363 C CA . TYR A 1 164 ? 4.106 13.087 15.678 1.00 80.56 164 TYR A CA 1
ATOM 1364 C C . TYR A 1 164 ? 4.618 12.212 16.826 1.00 80.56 164 TYR A C 1
ATOM 1366 O O . TYR A 1 164 ? 5.126 12.741 17.810 1.00 80.56 164 TYR A O 1
ATOM 1374 N N . ARG A 1 165 ? 4.523 10.879 16.709 1.00 76.88 165 ARG A N 1
ATOM 1375 C CA . ARG A 1 165 ? 5.037 9.963 17.741 1.00 76.88 165 ARG A CA 1
ATOM 1376 C C . ARG A 1 165 ? 6.551 10.115 17.900 1.00 76.88 165 ARG A C 1
ATOM 1378 O O . ARG A 1 165 ? 7.023 10.217 19.022 1.00 76.88 165 ARG A O 1
ATOM 1385 N N . ARG A 1 166 ? 7.291 10.200 16.788 1.00 75.31 166 ARG A N 1
ATOM 1386 C CA . ARG A 1 166 ? 8.744 10.418 16.805 1.00 75.31 166 ARG A CA 1
ATOM 1387 C C . ARG A 1 166 ? 9.114 11.781 17.395 1.00 75.31 166 ARG A C 1
ATOM 1389 O O . ARG A 1 166 ? 10.063 11.856 18.159 1.00 75.31 166 ARG A O 1
ATOM 1396 N N . ALA A 1 167 ? 8.376 12.843 17.069 1.00 73.62 167 ALA A N 1
ATOM 1397 C CA . ALA A 1 167 ? 8.615 14.173 17.633 1.00 73.62 167 ALA A CA 1
ATOM 1398 C C . ALA A 1 167 ? 8.402 14.207 19.157 1.00 73.62 167 ALA A C 1
ATOM 1400 O O . ALA A 1 167 ? 9.160 14.857 19.868 1.00 73.62 167 ALA A O 1
ATOM 1401 N N . ASN A 1 168 ? 7.413 13.464 19.654 1.00 69.69 168 ASN A N 1
ATOM 1402 C CA . ASN A 1 168 ? 7.076 13.386 21.075 1.00 69.69 168 ASN A CA 1
ATOM 1403 C C . ASN A 1 168 ? 7.961 12.411 21.880 1.00 69.69 168 ASN A C 1
ATOM 1405 O O . ASN A 1 168 ? 7.804 12.331 23.089 1.00 69.69 168 ASN A O 1
ATOM 1409 N N . GLU A 1 169 ? 8.828 11.631 21.224 1.00 61.12 169 GLU A N 1
ATOM 1410 C CA . GLU A 1 169 ? 9.870 10.803 21.865 1.00 61.12 169 GLU A CA 1
ATOM 1411 C C . GLU A 1 169 ? 11.216 11.545 21.975 1.00 61.12 169 GLU A C 1
ATOM 1413 O O . GLU A 1 169 ? 12.108 11.099 22.692 1.00 61.12 169 GLU A O 1
ATOM 1418 N N . ILE A 1 170 ? 11.384 12.647 21.234 1.00 60.38 170 ILE A N 1
ATOM 1419 C CA . ILE A 1 170 ? 12.602 13.477 21.223 1.00 60.38 170 ILE A CA 1
ATOM 1420 C C . ILE A 1 170 ? 12.522 14.610 22.270 1.00 60.38 170 ILE A C 1
ATOM 1422 O O . ILE A 1 170 ? 13.557 15.165 22.638 1.00 60.38 170 ILE A O 1
ATOM 1426 N N . TYR A 1 171 ? 11.319 14.923 22.760 1.00 45.62 171 TYR A N 1
ATOM 1427 C CA . TYR A 1 171 ? 11.043 15.845 23.870 1.00 45.62 171 TYR A CA 1
ATOM 1428 C C . TYR A 1 171 ? 10.707 15.074 25.146 1.00 45.62 171 TYR A C 1
ATOM 1430 O O . TYR A 1 171 ? 11.125 15.542 26.227 1.00 45.62 171 TYR A O 1
#

Sequence (171 aa):
MKEKADQKIKSLKQEMKEKTSFWQMAYIIFLVFEMIKSTVVQNDLIACIKVPVRVWCRYVEWVIRPSELNIWGEKEYFSTEWSWCLRVMAIIIIVGAVIAGEMFVLKKIEQYRRVWDKYSIRFMVVSLEMIIVSSDVLRRCMPINLVVLFGIINIAVIEIRIYYRRANEIY

Solvent-accessible surface area (backbone atoms only — not comparable to full-atom values): 9544 Å² total; per-residue (Å²): 113,68,68,63,52,53,52,52,52,51,52,53,54,48,54,54,48,51,52,51,51,51,53,53,50,53,49,52,52,51,52,52,52,53,45,69,67,32,66,67,55,46,53,36,50,50,49,64,51,48,53,59,52,52,53,48,53,54,49,53,52,35,58,77,51,50,53,48,71,44,99,84,69,48,77,46,70,57,56,77,81,56,42,56,55,53,38,55,53,52,50,53,51,49,54,51,49,50,56,51,44,50,56,50,50,52,54,48,50,54,54,49,59,77,65,64,41,81,65,54,56,51,49,54,51,52,55,49,51,52,46,67,75,40,43,74,59,46,52,74,76,38,98,62,53,63,63,58,51,54,50,52,54,54,50,51,54,50,50,52,48,53,49,53,53,54,56,64,72,76,107

Radius of gyration: 24.78 Å; Cα contacts (8 Å, |Δi|>4): 57; chains: 1; bounding box: 48×30×83 Å

Mean predicted aligned error: 10.69 Å